Protein AF-A0A352D7Y7-F1 (afdb_monomer_lite)

pLDDT: mean 77.24, std 19.31, range [41.59, 95.44]

Structure (mmCIF, N/CA/C/O backbone):
data_AF-A0A352D7Y7-F1
#
_entry.id   AF-A0A352D7Y7-F1
#
loop_
_atom_site.group_PDB
_atom_site.id
_atom_site.type_symbol
_atom_site.label_atom_id
_atom_site.label_alt_id
_atom_site.label_comp_id
_atom_site.label_asym_id
_atom_site.label_entity_id
_atom_site.label_seq_id
_atom_site.pdbx_PDB_ins_code
_atom_site.Cartn_x
_atom_site.Cartn_y
_a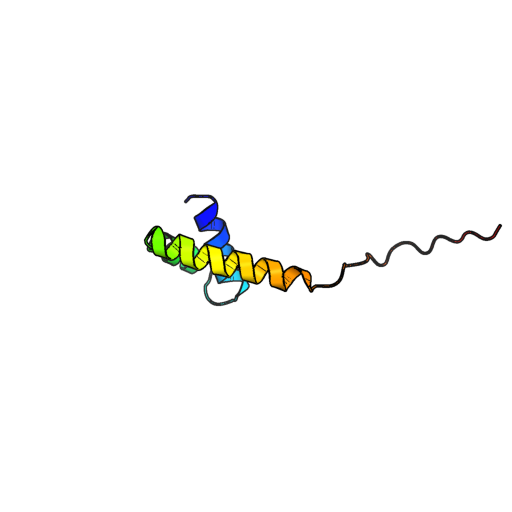tom_site.Cartn_z
_atom_site.occupancy
_atom_site.B_iso_or_equiv
_atom_site.auth_seq_id
_atom_site.auth_comp_id
_atom_site.auth_asym_id
_atom_site.auth_atom_id
_atom_site.pdbx_PDB_model_num
ATOM 1 N N . MET A 1 1 ? -11.968 4.649 -0.079 1.00 62.81 1 MET A N 1
ATOM 2 C CA . MET A 1 1 ? -10.488 4.709 -0.065 1.00 62.81 1 MET A CA 1
ATOM 3 C C . MET A 1 1 ? -10.041 6.038 -0.627 1.00 62.81 1 MET A C 1
ATOM 5 O O . MET A 1 1 ? -10.520 6.421 -1.694 1.00 62.81 1 MET A O 1
ATOM 9 N N . LYS A 1 2 ? -9.164 6.734 0.096 1.00 80.06 2 LYS A N 1
ATOM 10 C CA . LYS A 1 2 ? -8.523 7.965 -0.386 1.00 80.06 2 LYS A CA 1
ATOM 11 C C . LYS A 1 2 ? -7.525 7.618 -1.501 1.00 80.06 2 LYS A C 1
ATOM 13 O O . LYS A 1 2 ? -7.114 6.465 -1.621 1.00 80.06 2 LYS A O 1
ATOM 18 N N . ASN A 1 3 ? -7.122 8.596 -2.315 1.00 84.00 3 ASN A N 1
ATOM 19 C CA . ASN A 1 3 ? -6.100 8.362 -3.347 1.00 84.00 3 ASN A CA 1
ATOM 20 C C . ASN A 1 3 ? -4.771 7.876 -2.748 1.00 84.00 3 ASN A C 1
ATOM 22 O O . ASN A 1 3 ? -4.137 7.004 -3.329 1.00 84.00 3 ASN A O 1
ATOM 26 N N . SER A 1 4 ? -4.405 8.356 -1.557 1.00 85.69 4 SER A N 1
ATOM 27 C CA . SER A 1 4 ? -3.237 7.875 -0.814 1.00 85.69 4 SER A CA 1
ATOM 28 C C . SER A 1 4 ? -3.305 6.376 -0.513 1.00 85.69 4 SER A C 1
ATOM 30 O O . SER A 1 4 ? -2.326 5.671 -0.727 1.00 85.69 4 SER A O 1
ATOM 32 N N . ASP A 1 5 ? -4.471 5.857 -0.117 1.00 89.12 5 ASP A N 1
ATOM 33 C CA . ASP A 1 5 ? -4.639 4.426 0.161 1.00 89.12 5 ASP A CA 1
ATOM 34 C C . ASP A 1 5 ? -4.404 3.570 -1.096 1.00 89.12 5 ASP A C 1
ATOM 36 O O . ASP A 1 5 ? -3.864 2.469 -1.016 1.00 89.12 5 ASP A O 1
ATOM 40 N N . LYS A 1 6 ? -4.804 4.076 -2.271 1.00 90.06 6 LYS A N 1
ATOM 41 C CA . LYS A 1 6 ? -4.603 3.384 -3.554 1.00 90.06 6 LYS A CA 1
ATOM 42 C C . LYS A 1 6 ? -3.128 3.341 -3.944 1.00 90.06 6 LYS A C 1
ATOM 44 O O . LYS A 1 6 ? -2.670 2.311 -4.423 1.00 90.06 6 LYS A O 1
ATOM 49 N N . ILE A 1 7 ? -2.400 4.435 -3.716 1.00 90.69 7 ILE A N 1
ATOM 50 C CA . ILE A 1 7 ? -0.955 4.521 -3.975 1.00 90.69 7 ILE A CA 1
ATOM 51 C C . ILE A 1 7 ? -0.203 3.536 -3.077 1.00 90.69 7 ILE A C 1
ATOM 53 O O . ILE A 1 7 ? 0.606 2.757 -3.571 1.00 90.69 7 ILE A O 1
ATOM 57 N N . LEU A 1 8 ? -0.527 3.502 -1.781 1.00 92.31 8 LEU A N 1
ATOM 58 C CA . LEU A 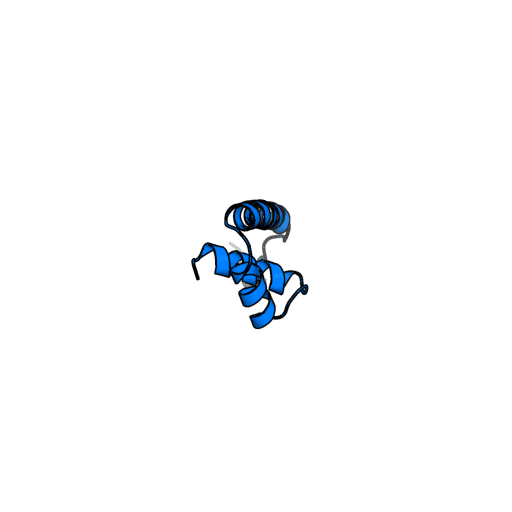1 8 ? 0.076 2.559 -0.834 1.00 92.31 8 LEU A CA 1
ATOM 59 C C . LEU A 1 8 ? -0.238 1.103 -1.189 1.00 92.31 8 LEU A C 1
ATOM 61 O O . LEU A 1 8 ? 0.651 0.255 -1.163 1.00 92.31 8 LEU A O 1
ATOM 65 N N . ALA A 1 9 ? -1.486 0.807 -1.562 1.00 93.44 9 ALA A N 1
ATOM 66 C CA . ALA A 1 9 ? -1.862 -0.537 -1.984 1.00 93.44 9 ALA A CA 1
ATOM 67 C C . ALA A 1 9 ? -1.119 -0.955 -3.264 1.00 93.44 9 ALA A C 1
ATOM 69 O O . ALA A 1 9 ? -0.618 -2.073 -3.337 1.00 93.44 9 ALA A O 1
ATOM 70 N N . ALA A 1 10 ? -0.993 -0.057 -4.245 1.00 91.50 10 ALA A N 1
ATOM 71 C CA . ALA A 1 10 ? -0.230 -0.313 -5.464 1.00 91.50 10 ALA A CA 1
ATOM 72 C C . ALA A 1 10 ? 1.261 -0.533 -5.170 1.00 91.50 10 ALA A C 1
ATOM 74 O O . ALA A 1 10 ? 1.843 -1.478 -5.687 1.00 91.50 10 ALA A O 1
ATOM 75 N N . PHE A 1 11 ? 1.859 0.273 -4.290 1.00 91.19 11 PHE A N 1
ATOM 76 C CA . PHE A 1 11 ? 3.249 0.115 -3.859 1.00 91.19 11 PHE A CA 1
ATOM 77 C C . PHE A 1 11 ? 3.510 -1.270 -3.246 1.00 91.19 11 PHE A C 1
ATOM 79 O O . PHE A 1 11 ? 4.445 -1.965 -3.638 1.00 91.19 11 PHE A O 1
ATOM 86 N N . LEU A 1 12 ? 2.634 -1.711 -2.341 1.00 92.38 12 LEU A N 1
ATOM 87 C CA . LEU A 1 12 ? 2.717 -3.027 -1.705 1.00 92.38 12 LEU A CA 1
ATOM 88 C C . LEU A 1 12 ? 2.584 -4.191 -2.700 1.00 92.38 12 LEU A C 1
ATOM 90 O O . LEU A 1 12 ? 3.265 -5.207 -2.553 1.00 92.38 12 LEU A O 1
ATOM 94 N N . VAL A 1 13 ? 1.729 -4.035 -3.714 1.00 94.00 13 VAL A N 1
ATOM 95 C CA . VAL A 1 13 ? 1.570 -5.015 -4.799 1.00 94.00 13 VAL A CA 1
ATOM 96 C C . VAL A 1 13 ? 2.801 -5.033 -5.707 1.00 94.00 13 VAL A C 1
ATOM 98 O O . VAL A 1 13 ? 3.279 -6.112 -6.041 1.00 94.00 13 VAL A O 1
ATOM 101 N N . SER A 1 14 ? 3.354 -3.870 -6.066 1.00 91.50 14 SER A N 1
ATOM 102 C CA . SER A 1 14 ? 4.560 -3.763 -6.903 1.00 91.50 14 SER A CA 1
ATOM 103 C C . SER A 1 14 ? 5.798 -4.372 -6.243 1.00 91.50 14 SER A C 1
ATOM 105 O O . SER A 1 14 ? 6.661 -4.900 -6.935 1.00 91.50 14 SER A O 1
ATOM 107 N N . MET A 1 15 ? 5.873 -4.351 -4.909 1.00 89.25 15 MET A N 1
ATOM 108 C CA . MET A 1 15 ? 6.913 -5.064 -4.158 1.00 89.25 15 MET A CA 1
ATOM 109 C C . MET A 1 15 ? 6.681 -6.583 -4.075 1.00 89.25 15 MET A C 1
ATOM 111 O O . MET A 1 15 ? 7.518 -7.299 -3.534 1.00 89.25 15 MET A O 1
ATOM 115 N N . GLY A 1 16 ? 5.543 -7.088 -4.560 1.00 91.81 16 GLY A N 1
ATOM 116 C CA . GLY A 1 16 ? 5.191 -8.507 -4.495 1.00 91.81 16 GLY A CA 1
ATOM 117 C C . GLY A 1 16 ? 4.845 -9.007 -3.090 1.00 91.81 16 GLY A C 1
ATOM 118 O O . GLY A 1 16 ? 4.781 -10.215 -2.878 1.00 91.81 16 GLY A O 1
ATOM 119 N N . LEU A 1 17 ? 4.613 -8.106 -2.126 1.00 91.06 17 LEU A N 1
ATOM 120 C CA . LEU A 1 17 ? 4.324 -8.479 -0.734 1.00 91.06 17 LEU A CA 1
ATOM 121 C C . LEU A 1 17 ? 2.884 -8.960 -0.541 1.00 91.06 17 LEU A C 1
ATOM 123 O O . LEU A 1 17 ? 2.609 -9.775 0.336 1.00 91.06 17 LEU A O 1
ATOM 127 N N . PHE A 1 18 ? 1.959 -8.435 -1.343 1.00 94.06 18 PHE A N 1
ATOM 128 C CA . PHE A 1 18 ? 0.531 -8.693 -1.212 1.00 94.06 18 PHE A CA 1
ATOM 129 C C . PHE A 1 18 ? -0.151 -8.777 -2.577 1.00 94.06 18 PHE A C 1
ATOM 131 O O . PHE A 1 18 ? 0.248 -8.114 -3.534 1.00 94.06 18 PHE A O 1
ATOM 138 N N . SER A 1 19 ? -1.252 -9.529 -2.648 1.00 94.38 19 SER A N 1
ATOM 139 C CA . SER A 1 19 ? -2.216 -9.386 -3.746 1.00 94.38 19 SER A CA 1
ATOM 140 C C . SER A 1 19 ? -2.982 -8.062 -3.637 1.00 94.38 19 SER A C 1
ATOM 142 O O . SER A 1 19 ? -3.077 -7.471 -2.560 1.00 94.38 19 SER A O 1
ATOM 144 N N . SER A 1 20 ? -3.597 -7.611 -4.732 1.00 90.25 20 SER A N 1
ATOM 145 C CA . SER A 1 20 ? -4.352 -6.348 -4.779 1.00 90.25 20 SER A CA 1
ATOM 146 C C . SER A 1 20 ? -5.440 -6.259 -3.705 1.00 90.25 20 SER A C 1
ATOM 148 O O . SER A 1 20 ? -5.643 -5.205 -3.104 1.00 90.25 20 SER A O 1
ATOM 150 N N . LEU A 1 21 ? -6.111 -7.382 -3.432 1.00 93.44 21 LEU A N 1
ATOM 151 C CA . LEU A 1 21 ? -7.151 -7.462 -2.411 1.00 93.44 21 LEU A CA 1
ATOM 152 C C . LEU A 1 21 ? -6.556 -7.355 -1.000 1.00 93.44 21 LEU A C 1
ATOM 154 O O . LEU A 1 21 ? -7.018 -6.548 -0.198 1.00 93.44 21 LEU A O 1
ATOM 158 N N . GLN A 1 22 ? -5.491 -8.113 -0.720 1.00 95.44 22 GLN A N 1
ATOM 159 C CA . GLN A 1 22 ? -4.813 -8.095 0.581 1.00 95.44 22 GLN A CA 1
ATOM 160 C C . GLN A 1 22 ? -4.184 -6.732 0.881 1.00 95.44 22 GLN A C 1
ATOM 162 O O . GLN A 1 22 ? -4.310 -6.239 1.999 1.00 95.44 22 GLN A O 1
ATOM 167 N N . ALA A 1 23 ? -3.567 -6.094 -0.116 1.00 94.62 23 ALA A N 1
ATOM 168 C CA . ALA A 1 23 ? -2.984 -4.765 0.022 1.00 94.62 23 ALA A CA 1
ATOM 169 C C . ALA A 1 23 ? -4.055 -3.716 0.360 1.00 94.62 23 ALA A C 1
ATOM 171 O O . ALA A 1 23 ? -3.855 -2.886 1.247 1.00 94.62 23 ALA A O 1
ATOM 172 N N . GLY A 1 24 ? -5.220 -3.786 -0.293 1.00 93.56 24 GLY A N 1
ATOM 173 C CA . GLY A 1 24 ? -6.356 -2.915 0.007 1.00 93.56 24 GLY A CA 1
ATOM 174 C C . GLY A 1 24 ? -6.877 -3.092 1.436 1.00 93.56 24 GLY A C 1
ATOM 175 O O . GLY A 1 24 ? -7.089 -2.101 2.137 1.00 93.56 24 GLY A O 1
ATOM 176 N N . THR A 1 25 ? -7.035 -4.337 1.894 1.00 95.06 25 THR A N 1
ATOM 177 C CA . THR A 1 25 ? -7.467 -4.638 3.269 1.00 95.06 25 THR A CA 1
ATOM 178 C C . THR A 1 25 ? -6.437 -4.183 4.301 1.00 95.06 25 THR A C 1
ATOM 180 O O . THR A 1 25 ? -6.806 -3.546 5.287 1.00 95.06 25 THR A O 1
ATOM 183 N N . TYR A 1 26 ? -5.152 -4.446 4.056 1.00 94.50 26 TYR A N 1
ATOM 184 C CA . TYR A 1 26 ? -4.063 -4.043 4.942 1.00 94.50 26 TYR A CA 1
ATOM 185 C C . TYR A 1 26 ? -4.009 -2.522 5.098 1.00 94.50 26 TYR A C 1
ATOM 187 O O . TYR A 1 26 ? -4.144 -2.014 6.209 1.00 94.50 26 TYR A O 1
ATOM 195 N N . VAL A 1 27 ? -3.929 -1.779 3.989 1.00 93.69 27 VAL A N 1
ATOM 196 C CA . VAL A 1 27 ? -3.924 -0.307 4.021 1.00 93.69 27 VAL A CA 1
ATOM 197 C C . VAL A 1 27 ? -5.221 0.237 4.624 1.00 93.69 27 VAL A C 1
ATOM 199 O O . VAL A 1 27 ? -5.202 1.240 5.331 1.00 93.69 27 VAL A O 1
ATOM 202 N N . GLY A 1 28 ? -6.357 -0.425 4.404 1.00 92.94 28 GLY A N 1
ATOM 203 C CA . GLY A 1 28 ? -7.625 -0.077 5.046 1.00 92.94 28 GLY A CA 1
ATOM 204 C C . GLY A 1 28 ? -7.600 -0.191 6.575 1.00 92.94 28 GLY A C 1
ATOM 205 O O . GLY A 1 28 ? -8.278 0.590 7.237 1.00 92.94 28 GLY A O 1
ATOM 206 N N . SER A 1 29 ? -6.806 -1.117 7.120 1.00 94.62 29 SER A N 1
ATOM 207 C CA . SER A 1 29 ? -6.674 -1.364 8.564 1.00 94.62 29 SER A CA 1
ATOM 208 C C . SER A 1 29 ? -5.665 -0.456 9.280 1.00 94.62 29 SER A C 1
ATOM 210 O O . SER A 1 29 ? -5.704 -0.356 10.503 1.00 94.62 29 SER A O 1
ATOM 212 N N . LEU A 1 30 ? -4.781 0.217 8.535 1.00 93.31 30 LEU A N 1
ATOM 213 C CA . LEU A 1 30 ? -3.746 1.085 9.101 1.00 93.31 30 LEU A CA 1
ATOM 214 C C . LEU A 1 30 ? -4.318 2.384 9.678 1.00 93.31 30 LEU A C 1
ATOM 216 O O . LEU A 1 30 ? -5.248 2.983 9.122 1.00 93.31 30 LEU A O 1
ATOM 220 N N . SER A 1 31 ? -3.687 2.871 10.748 1.00 93.31 31 SER A N 1
ATOM 221 C CA . SER A 1 31 ? -3.949 4.214 11.259 1.00 93.31 31 SER A CA 1
ATOM 222 C C . SER A 1 31 ? -3.424 5.280 10.289 1.00 93.31 31 SER A C 1
ATOM 224 O O . SER A 1 31 ? -2.598 5.008 9.417 1.00 93.31 31 SER A O 1
ATOM 226 N N . SER A 1 32 ? -3.884 6.525 10.436 1.00 88.56 32 SER A N 1
ATOM 227 C CA . SER A 1 32 ? -3.394 7.632 9.604 1.00 88.56 32 SER A CA 1
ATOM 228 C C . SER A 1 32 ? -1.876 7.834 9.731 1.00 88.56 32 SER A C 1
ATOM 230 O O . SER A 1 32 ? -1.218 8.036 8.718 1.00 88.56 32 SER A O 1
ATOM 232 N N . GLY A 1 33 ? -1.311 7.700 10.939 1.00 90.75 33 GLY A N 1
ATOM 233 C CA . GLY A 1 33 ? 0.131 7.874 11.164 1.00 90.75 33 GLY A CA 1
ATOM 234 C C . GLY A 1 33 ? 0.987 6.77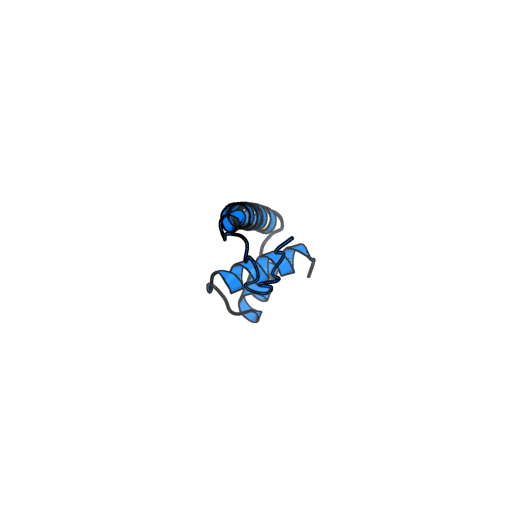5 10.524 1.00 90.75 33 GLY A C 1
ATOM 235 O O . GLY A 1 33 ? 2.068 7.048 9.997 1.00 90.75 33 GLY A O 1
ATOM 236 N N . ASP A 1 34 ? 0.477 5.541 10.488 1.00 92.19 34 ASP A N 1
ATOM 237 C CA . ASP A 1 34 ? 1.159 4.432 9.811 1.00 92.19 34 ASP A CA 1
ATOM 238 C C . ASP A 1 34 ? 1.136 4.613 8.290 1.00 92.19 34 ASP A C 1
ATOM 240 O O . ASP A 1 34 ? 2.117 4.323 7.603 1.00 92.19 34 ASP A O 1
ATOM 244 N N . LYS A 1 35 ? 0.027 5.139 7.753 1.00 91.75 35 LYS A N 1
ATOM 245 C CA . LYS A 1 35 ? -0.095 5.460 6.325 1.00 91.75 35 LYS A CA 1
ATOM 246 C C . LYS A 1 35 ? 0.877 6.547 5.900 1.00 91.75 35 LYS A C 1
ATOM 248 O O . LYS A 1 35 ? 1.478 6.411 4.840 1.00 91.75 35 LYS A O 1
ATOM 253 N N . ASP A 1 36 ? 1.043 7.589 6.708 1.00 90.75 36 ASP A N 1
ATOM 254 C CA . ASP A 1 36 ? 1.990 8.668 6.418 1.00 90.75 36 ASP A CA 1
ATOM 255 C C . ASP A 1 36 ? 3.436 8.152 6.430 1.00 90.75 36 ASP A C 1
ATOM 257 O O . ASP A 1 36 ? 4.217 8.456 5.526 1.00 90.75 36 ASP A O 1
ATOM 261 N N . SER A 1 37 ? 3.770 7.281 7.387 1.00 91.00 37 SER A N 1
ATOM 262 C CA . SER A 1 37 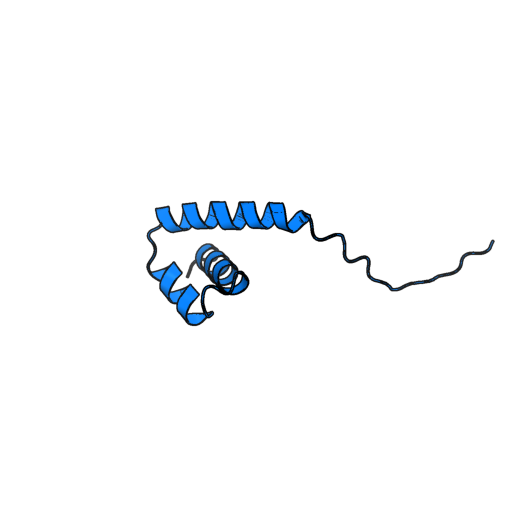? 5.085 6.629 7.444 1.00 91.00 37 SER A CA 1
ATOM 263 C C . SER A 1 37 ? 5.341 5.749 6.215 1.00 91.00 37 SER A C 1
ATOM 265 O O . SER A 1 37 ? 6.401 5.834 5.594 1.00 91.00 37 SER A O 1
ATOM 267 N N . LEU A 1 38 ? 4.351 4.945 5.810 1.00 89.69 38 LEU A N 1
ATOM 268 C CA . LEU A 1 38 ? 4.449 4.094 4.622 1.00 89.69 38 LEU A CA 1
ATOM 269 C C . LEU A 1 38 ? 4.505 4.921 3.326 1.00 89.69 38 LEU A C 1
ATOM 271 O O . LEU A 1 38 ? 5.198 4.541 2.384 1.00 89.69 38 LEU A O 1
ATOM 275 N N . MET A 1 39 ? 3.814 6.062 3.283 1.00 90.56 39 MET A N 1
ATOM 276 C CA . MET A 1 39 ? 3.828 6.976 2.139 1.00 90.56 39 MET A CA 1
ATOM 277 C C . MET A 1 39 ? 5.200 7.623 1.967 1.00 90.56 39 MET A C 1
ATOM 279 O O . MET A 1 39 ? 5.683 7.711 0.842 1.00 90.56 39 MET A O 1
ATOM 283 N N . SER A 1 40 ? 5.851 8.008 3.067 1.00 89.69 40 SER A N 1
ATOM 284 C CA . SER A 1 40 ? 7.225 8.517 3.044 1.00 89.69 40 SER A CA 1
ATOM 285 C C . SER A 1 40 ? 8.181 7.507 2.397 1.00 89.69 40 SER A C 1
ATOM 287 O O . SER A 1 40 ? 8.904 7.844 1.462 1.00 89.69 40 SER A O 1
ATOM 289 N N . VAL A 1 41 ? 8.092 6.230 2.793 1.00 88.06 41 VAL A N 1
ATOM 290 C CA . VAL A 1 41 ? 8.893 5.148 2.194 1.00 88.06 41 VAL A CA 1
ATOM 291 C C . VAL A 1 41 ? 8.564 4.951 0.712 1.00 88.06 41 VAL A C 1
ATOM 293 O O . VAL A 1 41 ? 9.478 4.842 -0.102 1.00 88.06 41 VAL A O 1
ATOM 296 N N . ALA A 1 42 ? 7.280 4.938 0.341 1.00 86.19 42 ALA A N 1
ATOM 297 C CA . ALA A 1 42 ? 6.860 4.784 -1.051 1.00 86.19 42 ALA A CA 1
ATOM 298 C C . ALA A 1 42 ? 7.371 5.931 -1.944 1.00 86.19 42 ALA A C 1
ATOM 300 O O . ALA A 1 42 ? 7.795 5.694 -3.075 1.00 86.19 42 ALA A O 1
ATOM 301 N N . MET A 1 43 ? 7.381 7.164 -1.430 1.00 85.44 43 MET A N 1
ATOM 302 C CA . MET A 1 43 ? 7.914 8.333 -2.136 1.00 85.44 43 MET A CA 1
ATOM 303 C C . MET A 1 43 ? 9.441 8.296 -2.252 1.00 85.44 43 MET A C 1
ATOM 305 O O . MET A 1 43 ? 9.966 8.546 -3.334 1.00 85.44 43 MET A O 1
ATOM 309 N N . SER A 1 44 ? 10.159 7.911 -1.192 1.00 81.56 44 SER A N 1
ATOM 310 C CA . SER A 1 44 ? 11.617 7.727 -1.253 1.00 81.56 44 SER A CA 1
ATOM 311 C C . SER A 1 44 ? 12.029 6.582 -2.184 1.00 81.56 44 SER A C 1
ATOM 313 O O . SER A 1 44 ?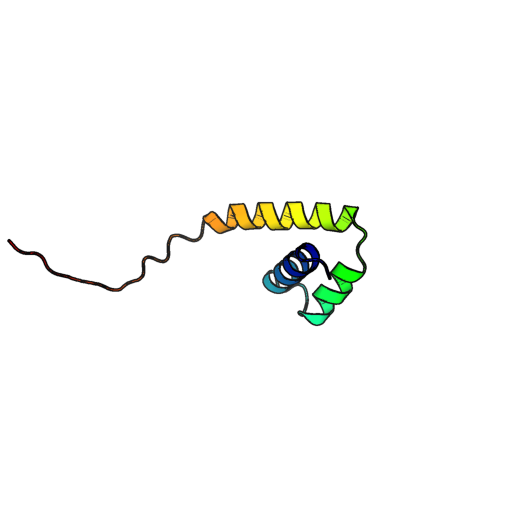 13.054 6.671 -2.860 1.00 81.56 44 SER A O 1
ATOM 315 N N . ALA A 1 45 ? 11.231 5.515 -2.257 1.00 72.25 45 ALA A N 1
ATOM 316 C CA . ALA A 1 45 ? 11.440 4.440 -3.220 1.00 72.25 45 ALA A CA 1
ATOM 317 C C . ALA A 1 45 ? 11.219 4.928 -4.661 1.00 72.25 45 ALA A C 1
ATOM 319 O O . ALA A 1 45 ? 11.990 4.565 -5.541 1.00 72.25 45 ALA A O 1
ATOM 320 N N . GLY A 1 46 ? 10.228 5.797 -4.896 1.00 63.81 46 GLY A N 1
ATOM 321 C CA . GLY A 1 46 ? 9.999 6.439 -6.195 1.00 63.81 46 GLY A CA 1
ATOM 322 C C . GLY A 1 46 ? 11.165 7.319 -6.660 1.00 63.81 46 GLY A C 1
ATOM 323 O O . GLY A 1 46 ? 11.511 7.288 -7.838 1.00 63.81 46 GLY A O 1
ATOM 324 N N . ASP A 1 47 ? 11.823 8.024 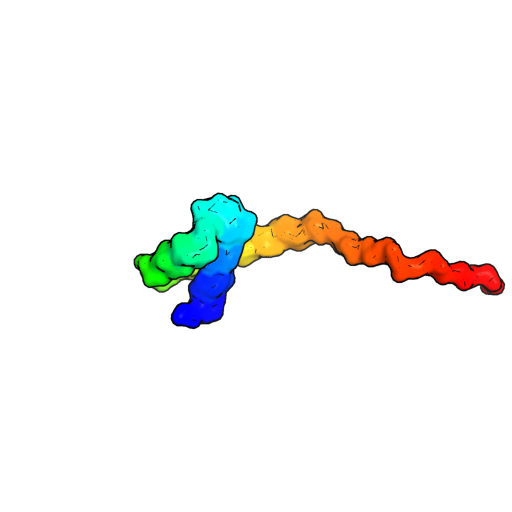-5.737 1.00 57.34 47 ASP A N 1
ATOM 325 C CA . ASP A 1 47 ? 13.020 8.831 -6.027 1.00 57.34 47 ASP A CA 1
ATOM 326 C C . ASP A 1 47 ? 14.223 7.952 -6.429 1.00 57.34 47 ASP A C 1
ATOM 328 O O . ASP A 1 47 ? 14.981 8.286 -7.334 1.00 57.34 47 ASP A O 1
ATOM 332 N N . ASN A 1 48 ? 14.331 6.743 -5.862 1.00 50.31 48 ASN A N 1
ATOM 333 C CA . ASN A 1 48 ? 15.335 5.749 -6.265 1.00 50.31 48 ASN A CA 1
ATOM 334 C C . ASN A 1 48 ? 14.963 4.982 -7.553 1.00 50.31 48 ASN A C 1
ATOM 336 O O . ASN A 1 48 ? 15.814 4.316 -8.141 1.00 50.31 48 ASN A O 1
ATOM 340 N N . VAL A 1 49 ? 13.717 5.089 -8.031 1.00 46.75 49 VAL A N 1
ATOM 341 C CA . VAL A 1 49 ? 13.275 4.545 -9.332 1.00 46.75 49 VAL A CA 1
ATOM 342 C C . VAL A 1 49 ? 13.527 5.539 -10.482 1.00 46.75 49 VAL A C 1
ATOM 344 O O . VAL A 1 49 ? 13.485 5.147 -11.650 1.00 46.75 49 VAL A O 1
ATOM 347 N N . ALA A 1 50 ? 13.962 6.772 -10.185 1.00 45.91 50 ALA A N 1
ATOM 348 C CA . ALA A 1 50 ? 14.553 7.698 -11.163 1.00 45.91 50 ALA A CA 1
ATOM 349 C C . ALA A 1 50 ? 15.965 7.278 -11.646 1.00 45.91 50 ALA A C 1
ATOM 351 O O . ALA A 1 50 ? 16.662 8.055 -12.293 1.00 45.91 50 ALA A O 1
ATOM 352 N N . GLY A 1 51 ? 16.392 6.048 -11.335 1.00 41.59 51 GLY A N 1
ATOM 353 C CA . GLY A 1 51 ? 17.574 5.390 -11.894 1.00 41.59 51 GLY A CA 1
ATOM 354 C C . GLY A 1 51 ? 17.262 4.327 -12.953 1.00 41.59 51 GLY A C 1
ATOM 355 O O . GLY A 1 51 ? 18.187 3.670 -13.423 1.00 41.59 51 GLY A O 1
ATOM 356 N N . THR A 1 52 ? 15.995 4.136 -13.347 1.00 45.34 52 THR A N 1
ATOM 357 C CA . THR A 1 52 ? 15.729 3.463 -14.626 1.00 45.34 52 THR A CA 1
ATOM 358 C C . THR A 1 52 ? 15.962 4.480 -15.729 1.00 45.34 52 THR A C 1
ATOM 360 O O . THR A 1 52 ? 15.173 5.398 -15.943 1.00 45.34 52 THR A O 1
ATOM 363 N N . GLU A 1 53 ? 17.139 4.349 -16.339 1.00 45.56 53 GLU A N 1
ATOM 364 C CA . GLU A 1 53 ? 17.551 4.997 -17.572 1.00 45.56 53 GLU A CA 1
ATOM 365 C C . GLU A 1 53 ? 16.359 5.221 -18.493 1.00 45.56 53 GLU A C 1
ATOM 367 O O . GLU A 1 53 ? 15.516 4.336 -18.665 1.00 45.56 53 GLU A O 1
ATOM 372 N N . GLY A 1 54 ? 16.313 6.410 -19.096 1.00 44.25 54 GLY A N 1
ATOM 373 C CA . GLY A 1 54 ? 15.367 6.704 -20.150 1.00 44.25 54 GLY A CA 1
ATOM 374 C C . GLY A 1 54 ? 15.267 5.513 -21.091 1.00 44.25 54 GLY A C 1
ATOM 375 O O . GLY A 1 54 ? 16.244 5.137 -21.744 1.00 44.25 54 GLY A O 1
ATOM 376 N N . VAL A 1 55 ? 14.066 4.947 -21.171 1.00 44.28 55 VAL A N 1
ATOM 377 C CA . VAL A 1 55 ? 13.624 4.251 -22.368 1.00 44.28 55 VAL A CA 1
ATOM 378 C C . VAL A 1 55 ? 13.707 5.304 -23.468 1.00 44.28 55 VAL A C 1
ATOM 380 O O . VAL A 1 55 ? 12.784 6.073 -23.705 1.00 44.28 55 VAL A O 1
ATOM 383 N N . ARG A 1 56 ? 14.890 5.417 -24.076 1.00 49.25 56 ARG A N 1
ATOM 384 C CA . ARG A 1 56 ? 15.018 5.878 -25.443 1.00 49.25 56 ARG A CA 1
ATOM 385 C C . ARG A 1 56 ? 14.289 4.818 -26.242 1.00 49.25 56 ARG A C 1
ATOM 387 O O . ARG A 1 56 ? 14.809 3.716 -26.412 1.00 49.25 56 ARG A O 1
ATOM 394 N N . ASP A 1 57 ? 13.076 5.142 -26.663 1.00 50.97 57 ASP A N 1
ATOM 395 C CA . ASP A 1 57 ? 12.416 4.458 -27.761 1.00 50.97 57 ASP A CA 1
ATOM 396 C C . ASP A 1 57 ? 13.451 4.167 -28.863 1.00 50.97 57 ASP A C 1
ATOM 398 O O . ASP A 1 57 ? 14.084 5.100 -29.372 1.00 50.97 57 ASP A O 1
ATOM 402 N N . PRO A 1 58 ? 13.687 2.904 -29.253 1.00 55.38 58 PRO A N 1
ATOM 403 C CA . PRO A 1 58 ? 14.468 2.620 -30.438 1.00 55.38 58 PRO A CA 1
ATOM 404 C C . PRO A 1 58 ? 13.539 2.753 -31.647 1.00 55.38 58 PRO A C 1
ATOM 406 O O . PRO A 1 58 ? 13.083 1.754 -32.193 1.00 55.38 58 PRO A O 1
ATOM 409 N N . ALA A 1 59 ? 13.226 3.981 -32.060 1.00 54.22 59 ALA A N 1
ATOM 410 C CA . ALA A 1 59 ? 12.555 4.226 -33.335 1.00 54.22 59 ALA A CA 1
ATOM 411 C C . ALA A 1 59 ? 12.741 5.677 -33.796 1.00 54.22 59 ALA A C 1
ATOM 413 O O . ALA A 1 59 ? 11.917 6.534 -33.521 1.00 54.22 59 ALA A O 1
ATOM 414 N N . GLU A 1 60 ? 13.848 5.949 -34.484 1.00 47.41 60 GLU A N 1
ATOM 415 C CA . GLU A 1 60 ? 13.820 6.429 -35.875 1.00 47.41 60 GLU A CA 1
ATOM 416 C C . GLU A 1 60 ? 15.253 6.709 -36.342 1.00 47.41 60 GLU A C 1
ATOM 418 O O . GLU A 1 60 ? 15.864 7.745 -36.084 1.00 47.41 60 GLU A O 1
ATOM 423 N N . THR A 1 61 ? 15.808 5.741 -37.068 1.00 51.28 61 THR A N 1
ATOM 424 C CA . THR A 1 61 ? 16.902 5.983 -38.004 1.00 51.28 61 THR A CA 1
ATOM 425 C C . THR A 1 61 ? 16.353 6.838 -39.148 1.00 51.28 61 THR A C 1
ATOM 427 O O . THR A 1 61 ? 15.780 6.311 -40.094 1.00 51.28 61 THR A O 1
ATOM 430 N N . GLY A 1 62 ? 16.508 8.159 -39.053 1.00 48.91 62 GLY A N 1
ATOM 431 C CA . GLY A 1 62 ? 16.184 9.109 -40.118 1.00 48.91 62 GLY A CA 1
ATOM 432 C C . GLY A 1 62 ? 17.441 9.821 -40.610 1.00 48.91 62 GLY A C 1
ATOM 433 O O . GLY A 1 62 ? 17.922 10.753 -39.974 1.00 48.91 62 GLY A O 1
ATOM 434 N N . SER A 1 63 ? 17.993 9.342 -41.726 1.00 53.97 63 SER A N 1
ATOM 435 C CA . SER A 1 63 ? 19.121 9.918 -42.465 1.00 53.97 63 SER A CA 1
ATOM 436 C C . SER A 1 63 ? 18.994 11.421 -42.698 1.00 53.97 63 SER A C 1
ATOM 438 O O . SER A 1 63 ? 17.982 11.845 -43.234 1.00 53.97 63 SER A O 1
ATOM 440 N N . ASN A 1 64 ? 20.067 12.184 -42.476 1.00 55.22 64 ASN A N 1
ATOM 441 C CA . ASN A 1 64 ? 20.265 13.480 -43.128 1.00 55.22 64 ASN A CA 1
ATOM 442 C C . ASN A 1 64 ? 21.721 13.603 -43.589 1.00 55.22 64 ASN A C 1
ATOM 444 O O . ASN A 1 64 ? 22.602 14.020 -42.845 1.00 55.22 64 ASN A O 1
ATOM 448 N N . ASN A 1 65 ? 21.947 13.206 -44.841 1.00 55.41 65 ASN A N 1
ATOM 449 C CA . ASN A 1 65 ? 23.082 13.638 -45.646 1.00 55.41 65 ASN A CA 1
ATOM 450 C C . ASN A 1 65 ? 22.636 14.912 -46.380 1.00 55.41 65 ASN A C 1
ATOM 452 O O . ASN A 1 65 ? 21.817 14.800 -47.298 1.00 55.41 65 ASN A O 1
ATOM 456 N N . ARG A 1 66 ? 23.151 16.089 -46.008 1.00 48.38 66 ARG A N 1
ATOM 457 C CA . ARG A 1 66 ? 23.364 17.206 -46.941 1.00 48.38 66 ARG A CA 1
ATOM 458 C C . ARG A 1 66 ? 24.277 18.275 -46.362 1.00 48.38 66 ARG A C 1
ATOM 460 O O . ARG A 1 66 ? 24.059 18.642 -45.190 1.00 48.38 66 ARG A O 1
#

Foldseek 3Di:
DDPLLQLQLVLCVVVVNDDSVVSSVVSVPDDPVVSVVSSVVSVVVVVVVVPPPDPPPPDDPDDDDD

Secondary structure (DSSP, 8-state):
--HHHHHHHHHHHHTTSS-HHHHHHHHHHS-HHHHHHHHHHHHHHHHHHTTS--------------

Radius of gyration: 18.54 Å; chains: 1; bounding box: 34×27×58 Å

Sequence (66 aa):
MKNSDKILAAFLVSMGLFSSLQAGTYVGSLSSGDKDSLMSVAMSAGDNVAGTEGVRDPAETGSNNR